Protein AF-A0A9X9XJT6-F1 (afdb_monomer_lite)

Sequence (132 aa):
MVPHARFLELLQDIEPSATTKANAASAHRALRDHLWADSEFKALMVTDFLSGSYKRDTAIRPRKVDGVVTRPDVDTIVVTNHQPTDDPKGVVDALFWAVRRGYSDIRRQARSVGIVTPLSYRGSRRAVWRGR

pLDDT: mean 86.11, std 17.33, range [33.25, 98.06]

Foldseek 3Di:
DDVVVVVVVVVVQFFADPLLLVQLVVVVVVQVVLQCVQPVNVQFFDDKDWDDCSVVSNFTYFDQDPNDTDHTDIDMDTHTPDDPPDDQVVVLVSVQVSSVVPADAWDRDSNHIDGDDDRPPPDDPDPDDDDD

Radius of gyration: 18.9 Å; chains: 1; bounding box: 54×27×66 Å

Secondary structure (DSSP, 8-state):
--HHHHHHHHHHHHSPPHHHHHHHHHHHHHHHHHHHH-HHHHTTEEEEEEEHHHHTT-PPPPEEETTEEEPPP-EEEEEES--TTS-HHHHHHHHHHHHHTT-SSEEE-SS-EEE-PPP-------------

Organism: NCBI:txid1346889

Structure (mmCIF, N/CA/C/O backbone):
data_AF-A0A9X9XJT6-F1
#
_entry.id   AF-A0A9X9XJT6-F1
#
loop_
_atom_site.group_PDB
_atom_site.id
_atom_site.type_symbol
_atom_site.label_atom_id
_atom_site.label_alt_id
_atom_site.label_comp_id
_atom_site.label_asym_id
_atom_site.label_entity_id
_atom_site.label_seq_id
_atom_site.pdbx_PDB_ins_code
_atom_site.Cartn_x
_atom_site.Cartn_y
_atom_site.Cartn_z
_atom_site.occupancy
_atom_site.B_iso_or_equiv
_atom_site.auth_seq_id
_atom_site.auth_comp_id
_atom_site.auth_asym_id
_atom_site.auth_atom_id
_atom_site.pdbx_PDB_model_num
ATOM 1 N N . MET A 1 1 ? -15.784 0.900 40.797 1.00 60.53 1 MET A N 1
ATOM 2 C CA . MET A 1 1 ? -15.211 0.666 39.453 1.00 60.53 1 MET A CA 1
ATOM 3 C C . MET A 1 1 ? -13.695 0.665 39.602 1.00 60.53 1 MET A C 1
ATOM 5 O O . MET A 1 1 ? -13.168 1.636 40.124 1.00 60.53 1 MET A O 1
ATOM 9 N N . VAL A 1 2 ? -13.013 -0.440 39.288 1.00 83.50 2 VAL A N 1
ATOM 10 C CA . VAL A 1 2 ? -11.576 -0.616 39.592 1.00 83.50 2 VAL A CA 1
ATOM 11 C C . VAL A 1 2 ? -10.739 -0.126 38.397 1.00 83.50 2 VAL A C 1
ATOM 13 O O . VAL A 1 2 ? -11.102 -0.469 37.270 1.00 83.50 2 VAL A O 1
ATOM 16 N N . PRO A 1 3 ? -9.640 0.634 38.588 1.00 88.12 3 PRO A N 1
ATOM 17 C CA . PRO A 1 3 ? -8.840 1.199 37.491 1.00 88.12 3 PRO A CA 1
ATOM 18 C C . PRO A 1 3 ? -8.439 0.193 36.404 1.00 88.12 3 PRO A C 1
ATOM 20 O O . PRO A 1 3 ? -8.502 0.505 35.220 1.00 88.12 3 PRO A O 1
ATOM 23 N N . HIS A 1 4 ? -8.115 -1.042 36.789 1.00 89.69 4 HIS A N 1
ATOM 24 C CA . HIS A 1 4 ? -7.765 -2.114 35.856 1.00 89.69 4 HIS A CA 1
ATOM 25 C C . HIS A 1 4 ? -8.861 -2.398 34.812 1.00 89.69 4 HIS A C 1
ATOM 27 O O . HIS A 1 4 ? -8.567 -2.488 33.623 1.00 89.69 4 HIS A O 1
ATOM 33 N N . ALA A 1 5 ? -10.131 -2.457 35.228 1.00 90.06 5 ALA A N 1
ATOM 34 C CA . ALA A 1 5 ? -11.248 -2.696 34.313 1.00 90.06 5 ALA A CA 1
ATOM 35 C C . ALA A 1 5 ? -11.405 -1.559 33.289 1.00 90.06 5 ALA A C 1
ATOM 37 O O . ALA A 1 5 ? -11.671 -1.817 32.121 1.00 90.06 5 ALA A O 1
ATOM 38 N N . ARG A 1 6 ? -11.155 -0.305 33.698 1.00 90.56 6 ARG A N 1
ATOM 39 C CA . ARG A 1 6 ? -11.184 0.856 32.792 1.00 90.56 6 ARG A CA 1
ATOM 40 C C . ARG A 1 6 ? -10.083 0.798 31.732 1.00 90.56 6 ARG A C 1
ATOM 42 O O . ARG A 1 6 ? -10.328 1.174 30.592 1.00 90.56 6 ARG A O 1
ATOM 49 N N . PHE A 1 7 ? -8.892 0.313 32.085 1.00 92.12 7 PHE A N 1
ATOM 50 C CA . PHE A 1 7 ? -7.811 0.127 31.113 1.00 92.12 7 PHE A CA 1
ATOM 51 C C . PHE A 1 7 ? -8.117 -0.986 30.110 1.00 92.12 7 PHE A C 1
ATOM 53 O O . PHE A 1 7 ? -7.837 -0.818 28.928 1.00 92.12 7 PHE A O 1
ATOM 60 N N . LEU A 1 8 ? -8.726 -2.091 30.546 1.00 91.00 8 LEU A N 1
ATOM 61 C CA . LEU A 1 8 ? -9.139 -3.162 29.634 1.00 91.00 8 LEU A CA 1
ATOM 62 C C . LEU A 1 8 ? -10.228 -2.704 28.655 1.00 91.00 8 LEU A C 1
ATOM 64 O O . LEU A 1 8 ? -10.128 -2.994 27.466 1.00 91.00 8 LEU A O 1
ATOM 68 N N . GLU A 1 9 ? -11.221 -1.953 29.135 1.00 89.94 9 GLU A N 1
ATOM 69 C CA . GLU A 1 9 ? -12.246 -1.333 28.282 1.00 89.94 9 GLU A CA 1
ATOM 70 C C . GLU A 1 9 ? -11.606 -0.392 27.248 1.00 89.94 9 GLU A C 1
ATOM 72 O O . GLU A 1 9 ? -11.893 -0.485 26.057 1.00 89.94 9 GLU A O 1
ATOM 77 N N . LEU A 1 10 ? -10.662 0.454 27.680 1.00 89.69 10 LEU A N 1
ATOM 78 C CA . LEU A 1 10 ? -9.930 1.343 26.779 1.00 89.69 10 LEU A CA 1
ATOM 79 C C . LEU A 1 10 ? -9.153 0.567 25.707 1.00 89.69 10 LEU A C 1
ATOM 81 O O . LEU A 1 10 ? -9.205 0.949 24.541 1.00 89.69 10 LEU A O 1
ATOM 85 N N . LEU A 1 11 ? -8.442 -0.501 26.082 1.00 87.44 11 LEU A N 1
ATOM 86 C CA . LEU A 1 11 ? -7.696 -1.338 25.136 1.00 87.44 11 LEU A CA 1
ATOM 87 C C . LEU A 1 11 ? -8.627 -1.938 24.074 1.00 87.44 11 LEU A C 1
ATOM 89 O O . LEU A 1 11 ? -8.352 -1.825 22.881 1.00 87.44 11 LEU A O 1
ATOM 93 N N . GLN A 1 12 ? -9.769 -2.488 24.494 1.00 86.31 12 GLN A N 1
ATOM 94 C CA . GLN A 1 12 ? -10.778 -3.016 23.572 1.00 86.31 12 GLN A CA 1
ATOM 95 C C . GLN A 1 12 ? -11.323 -1.941 22.621 1.00 86.31 12 GLN A C 1
ATOM 97 O O . GLN A 1 12 ? -11.582 -2.222 21.450 1.00 86.31 12 GLN A O 1
ATOM 102 N N . ASP A 1 13 ? -11.471 -0.706 23.098 1.00 86.19 13 ASP A N 1
ATOM 103 C CA . ASP A 1 13 ? -12.019 0.393 22.306 1.00 86.19 13 ASP A CA 1
ATOM 104 C C . ASP A 1 13 ? -11.032 0.989 21.299 1.00 86.19 13 ASP A C 1
ATOM 106 O O . ASP A 1 13 ? -11.454 1.443 20.226 1.00 86.19 13 ASP A O 1
ATOM 110 N N . ILE A 1 14 ? -9.733 0.997 21.611 1.00 88.12 14 ILE A N 1
ATOM 111 C CA . ILE A 1 14 ? -8.705 1.534 20.708 1.00 88.12 14 ILE A CA 1
ATOM 112 C C . ILE A 1 14 ? -8.234 0.520 19.668 1.00 88.12 14 ILE A C 1
ATOM 114 O O . ILE A 1 14 ? -7.665 0.931 18.657 1.00 88.12 14 ILE A O 1
ATOM 118 N N . GLU A 1 15 ? -8.470 -0.775 19.871 1.00 87.81 15 GLU A N 1
ATOM 119 C CA . GLU A 1 15 ? -8.055 -1.804 18.924 1.00 87.81 15 GLU A CA 1
ATOM 120 C C . GLU A 1 15 ? -8.977 -1.889 17.690 1.00 87.81 15 GLU A C 1
ATOM 122 O O . GLU A 1 15 ? -10.206 -1.768 17.783 1.00 87.81 15 GLU A O 1
ATOM 127 N N . PRO A 1 16 ? -8.424 -2.131 16.485 1.00 88.44 16 PRO A N 1
ATOM 128 C CA . PRO A 1 16 ? -9.226 -2.366 15.297 1.00 88.44 16 PRO A CA 1
ATOM 129 C C . PRO A 1 16 ? -10.119 -3.596 15.474 1.00 88.44 16 PRO A C 1
ATOM 131 O O . PRO A 1 16 ? -9.647 -4.692 15.779 1.00 88.44 16 PRO A O 1
ATOM 134 N N . SER A 1 17 ? -11.414 -3.434 15.199 1.00 88.50 17 SER A N 1
ATOM 135 C CA . SER A 1 17 ? -12.371 -4.543 15.253 1.00 88.50 17 SER A CA 1
ATOM 136 C C . SER A 1 17 ? -12.029 -5.653 14.251 1.00 88.50 17 SER A C 1
ATOM 138 O O . SER A 1 17 ? -11.376 -5.410 13.231 1.00 88.50 17 SER A O 1
ATOM 140 N N . ALA A 1 18 ? -12.552 -6.862 14.476 1.00 88.75 18 ALA A N 1
ATOM 141 C CA . ALA A 1 18 ? -12.392 -7.990 13.552 1.00 88.75 18 ALA A CA 1
ATOM 142 C C . ALA A 1 18 ? -12.798 -7.638 12.106 1.00 88.75 18 ALA A C 1
ATOM 144 O O . ALA A 1 18 ? -12.072 -7.946 11.164 1.00 88.75 18 ALA A O 1
ATOM 145 N N . THR A 1 19 ? -13.904 -6.909 11.923 1.00 87.88 19 THR A N 1
ATOM 146 C CA . THR A 1 19 ? -14.347 -6.429 10.603 1.00 87.88 19 THR A CA 1
ATOM 147 C C . THR A 1 19 ? -13.349 -5.455 9.976 1.00 87.88 19 THR A C 1
ATOM 149 O O . THR A 1 19 ? -13.108 -5.507 8.772 1.00 87.88 19 THR A O 1
ATOM 152 N N . THR A 1 20 ? -12.730 -4.584 10.780 1.00 87.69 20 THR A N 1
ATOM 153 C CA . THR A 1 20 ? -11.701 -3.649 10.299 1.00 87.69 20 THR A CA 1
ATOM 154 C C . THR A 1 20 ? -10.472 -4.414 9.817 1.00 87.69 20 THR A C 1
ATOM 156 O O . THR A 1 20 ? -10.009 -4.176 8.703 1.00 87.69 20 THR A O 1
ATOM 159 N N . LYS A 1 21 ? -9.996 -5.383 10.611 1.00 89.31 21 LYS A N 1
ATOM 160 C CA . LYS A 1 21 ? -8.875 -6.264 10.250 1.00 89.31 21 LYS A CA 1
ATOM 161 C C . LYS A 1 21 ? -9.181 -7.067 8.977 1.00 89.31 21 LYS A C 1
ATOM 163 O O . LYS A 1 21 ? -8.346 -7.132 8.083 1.00 89.31 21 LYS A O 1
ATOM 168 N N . ALA A 1 22 ? -10.393 -7.608 8.839 1.00 90.19 22 ALA A N 1
ATOM 169 C CA . ALA A 1 22 ? -10.806 -8.357 7.650 1.00 90.19 22 ALA A CA 1
ATOM 170 C C . ALA A 1 22 ? -10.867 -7.488 6.381 1.00 90.19 22 ALA A C 1
ATOM 172 O O . ALA A 1 22 ? -10.410 -7.916 5.321 1.00 90.19 22 ALA A O 1
ATOM 173 N N . ASN A 1 23 ? -11.388 -6.261 6.482 1.00 89.62 23 ASN A N 1
ATOM 174 C CA . ASN A 1 23 ? -11.427 -5.325 5.357 1.00 89.62 23 ASN A CA 1
ATOM 175 C C . ASN A 1 23 ? -10.019 -4.877 4.949 1.00 89.62 23 ASN A C 1
ATOM 177 O O . ASN A 1 23 ? -9.713 -4.871 3.760 1.00 89.62 23 ASN A O 1
ATOM 181 N N . ALA A 1 24 ? -9.150 -4.568 5.919 1.00 90.56 24 ALA A N 1
ATOM 182 C CA . ALA A 1 24 ? -7.740 -4.268 5.669 1.00 90.56 24 ALA A CA 1
ATOM 183 C C . ALA A 1 24 ? -7.039 -5.443 4.968 1.00 90.56 24 ALA A C 1
ATOM 185 O O . ALA A 1 24 ? -6.374 -5.247 3.951 1.00 90.56 24 ALA A O 1
ATOM 186 N N . ALA A 1 25 ? -7.270 -6.669 5.453 1.00 92.56 25 ALA A N 1
ATOM 187 C CA . ALA A 1 25 ? -6.745 -7.891 4.854 1.00 92.56 25 ALA A CA 1
ATOM 188 C C . ALA A 1 25 ? -7.201 -8.085 3.403 1.00 92.56 25 ALA A C 1
ATOM 190 O O . ALA A 1 25 ? -6.400 -8.407 2.528 1.00 92.56 25 ALA A O 1
ATOM 191 N N . SER A 1 26 ? -8.491 -7.875 3.137 1.00 92.81 26 SER A N 1
ATOM 192 C CA . SER A 1 26 ? -9.039 -7.957 1.784 1.00 92.81 26 SER A CA 1
ATOM 193 C C . SER A 1 26 ? -8.454 -6.883 0.867 1.00 92.81 26 SER A C 1
ATOM 195 O O . SER A 1 26 ? -8.114 -7.183 -0.274 1.00 92.81 26 SER A O 1
ATOM 197 N N . ALA A 1 27 ? -8.331 -5.647 1.356 1.00 92.38 27 ALA A N 1
ATOM 198 C CA . ALA A 1 27 ? -7.847 -4.514 0.579 1.00 92.38 27 ALA A CA 1
ATOM 199 C C . ALA A 1 27 ? -6.381 -4.688 0.161 1.00 92.38 27 ALA A C 1
ATOM 201 O O . ALA A 1 27 ? -6.069 -4.561 -1.022 1.00 92.38 27 ALA A O 1
ATOM 202 N N . HIS A 1 28 ? -5.490 -5.034 1.098 1.00 93.62 28 HIS A N 1
ATOM 203 C CA . HIS A 1 28 ? -4.075 -5.187 0.761 1.00 93.62 28 HIS A CA 1
ATOM 204 C C . HIS A 1 28 ? -3.817 -6.425 -0.107 1.00 93.62 28 HIS A C 1
ATOM 206 O O . HIS A 1 28 ? -2.906 -6.404 -0.922 1.00 93.62 28 HIS A O 1
ATOM 212 N N . ARG A 1 29 ? -4.601 -7.507 0.030 1.00 96.00 29 ARG A N 1
ATOM 213 C CA . ARG A 1 29 ? -4.489 -8.671 -0.870 1.00 96.00 29 ARG A CA 1
ATOM 214 C C . ARG A 1 29 ? -4.881 -8.295 -2.293 1.00 96.00 29 ARG A C 1
ATOM 216 O O . ARG A 1 29 ? -4.095 -8.524 -3.196 1.00 96.00 29 ARG A O 1
ATOM 223 N N . ALA A 1 30 ? -6.019 -7.622 -2.465 1.00 95.50 30 ALA A N 1
ATOM 224 C CA . ALA A 1 30 ? -6.462 -7.166 -3.779 1.00 95.50 30 ALA A CA 1
ATOM 225 C C . ALA A 1 30 ? -5.442 -6.229 -4.450 1.00 95.50 30 ALA A C 1
ATOM 227 O O . ALA A 1 30 ? -5.176 -6.378 -5.638 1.00 95.50 30 ALA A O 1
ATOM 228 N N . LEU A 1 31 ? -4.834 -5.309 -3.688 1.00 96.19 31 LEU A N 1
ATOM 229 C CA . LEU A 1 31 ? -3.772 -4.439 -4.205 1.00 96.19 31 LEU A CA 1
ATOM 230 C C . LEU A 1 31 ? -2.558 -5.247 -4.674 1.00 96.19 31 LEU A C 1
ATOM 232 O O . LEU A 1 31 ? -2.051 -5.014 -5.766 1.00 96.19 31 LEU A O 1
ATOM 236 N N . ARG A 1 32 ? -2.091 -6.190 -3.851 1.00 96.94 32 ARG A N 1
ATOM 237 C CA . ARG A 1 32 ? -0.942 -7.039 -4.186 1.00 96.94 32 ARG A CA 1
ATOM 238 C C . ARG A 1 32 ? -1.217 -7.881 -5.426 1.00 96.94 32 ARG A C 1
ATOM 240 O O . ARG A 1 32 ? -0.390 -7.897 -6.331 1.00 96.94 32 ARG A O 1
ATOM 247 N N . ASP A 1 33 ? -2.382 -8.519 -5.487 1.00 97.44 33 ASP A N 1
ATOM 248 C CA . ASP A 1 33 ? -2.802 -9.331 -6.630 1.00 97.44 33 ASP A CA 1
ATOM 249 C C . ASP A 1 33 ? -2.865 -8.486 -7.912 1.00 97.44 33 ASP A C 1
ATOM 251 O O . ASP A 1 33 ? -2.378 -8.915 -8.955 1.00 97.44 33 ASP A O 1
ATOM 255 N N . HIS A 1 34 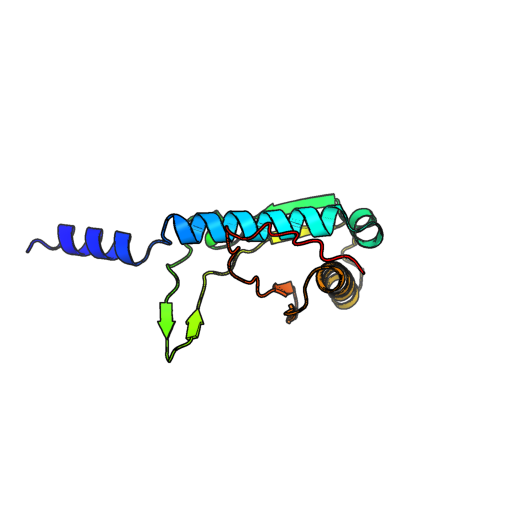? -3.394 -7.258 -7.825 1.00 97.25 34 HIS A N 1
ATOM 256 C CA . HIS A 1 34 ? -3.424 -6.303 -8.936 1.00 97.25 34 HIS A CA 1
ATOM 257 C C . HIS A 1 34 ? -2.016 -5.970 -9.448 1.00 97.25 34 HIS A C 1
ATOM 259 O O . HIS A 1 34 ? -1.761 -6.072 -10.645 1.00 97.25 34 HIS A O 1
ATOM 265 N N . LEU A 1 35 ? -1.082 -5.628 -8.553 1.00 97.56 35 LEU A N 1
ATOM 266 C CA . LEU A 1 35 ? 0.295 -5.292 -8.935 1.00 97.56 35 LEU A CA 1
ATOM 267 C C . LEU A 1 35 ? 1.041 -6.486 -9.552 1.00 97.56 35 LEU A C 1
ATOM 269 O O . LEU A 1 35 ? 1.760 -6.317 -10.532 1.00 97.56 35 LEU A O 1
ATOM 273 N N . TRP A 1 36 ? 0.835 -7.699 -9.031 1.00 97.81 36 TRP A N 1
ATOM 274 C CA . TRP A 1 36 ? 1.442 -8.922 -9.572 1.00 97.81 36 TRP A CA 1
ATOM 275 C C . TRP A 1 36 ? 0.808 -9.414 -10.881 1.00 97.81 36 TRP A C 1
ATOM 277 O O . TRP A 1 36 ? 1.422 -10.219 -11.592 1.00 97.81 36 TRP A O 1
ATOM 287 N N . ALA A 1 37 ? -0.411 -8.972 -11.195 1.00 97.69 37 ALA A N 1
ATOM 288 C CA . ALA A 1 37 ? -1.088 -9.248 -12.461 1.00 97.69 37 ALA A CA 1
ATOM 289 C C . ALA A 1 37 ? -0.745 -8.223 -13.556 1.00 97.69 37 ALA A C 1
ATOM 291 O O . ALA A 1 37 ? -0.890 -8.521 -14.741 1.00 97.69 37 ALA A O 1
ATOM 292 N N . ASP A 1 38 ? -0.277 -7.036 -13.175 1.00 97.44 38 ASP A N 1
ATOM 293 C CA . ASP A 1 38 ? 0.127 -5.973 -14.086 1.00 97.44 38 ASP A CA 1
ATOM 294 C C . ASP A 1 38 ? 1.422 -6.339 -14.825 1.00 97.44 38 ASP A C 1
ATOM 296 O O . ASP A 1 38 ? 2.495 -6.381 -14.231 1.00 97.44 38 ASP A O 1
ATOM 300 N N . SER A 1 39 ? 1.343 -6.622 -16.127 1.00 94.75 39 SER A N 1
ATOM 301 C CA . SER A 1 39 ? 2.487 -7.135 -16.892 1.00 94.75 39 SER A CA 1
ATOM 302 C C . SER A 1 39 ? 3.680 -6.180 -16.945 1.00 94.75 39 SER A C 1
ATOM 304 O O . SER A 1 39 ? 4.820 -6.639 -16.950 1.00 94.75 39 SER A O 1
ATOM 306 N N . GLU A 1 40 ? 3.431 -4.868 -16.987 1.00 94.88 40 GLU A N 1
ATOM 307 C CA . GLU A 1 40 ? 4.494 -3.860 -17.042 1.00 94.88 40 GLU A CA 1
ATOM 308 C C . GLU A 1 40 ? 5.184 -3.733 -15.685 1.00 94.88 40 GLU A C 1
ATOM 310 O O . GLU A 1 40 ? 6.409 -3.766 -15.595 1.00 94.88 40 GLU A O 1
ATOM 315 N N . PHE A 1 41 ? 4.401 -3.618 -14.613 1.00 97.12 41 PHE A N 1
ATOM 316 C CA . PHE A 1 41 ? 4.945 -3.389 -13.281 1.00 97.12 41 PHE A CA 1
ATOM 317 C C . PHE A 1 41 ? 5.531 -4.658 -12.661 1.00 97.12 41 PHE A C 1
ATOM 319 O O . PHE A 1 41 ? 6.548 -4.597 -11.973 1.00 97.12 41 PHE A O 1
ATOM 326 N N . LYS A 1 42 ? 4.967 -5.830 -12.973 1.00 96.50 42 LYS A N 1
ATOM 327 C CA . LYS A 1 42 ? 5.504 -7.131 -12.560 1.00 96.50 42 LYS A CA 1
ATOM 328 C C . LYS A 1 42 ? 6.953 -7.331 -12.998 1.00 96.50 42 LYS A C 1
ATOM 330 O O . LYS A 1 42 ? 7.713 -7.947 -12.261 1.00 96.50 42 LYS A O 1
ATOM 335 N N . ALA A 1 43 ? 7.346 -6.807 -14.161 1.00 96.69 43 ALA A N 1
ATOM 336 C CA . ALA A 1 43 ? 8.729 -6.886 -14.635 1.00 96.69 43 ALA A CA 1
ATOM 337 C C . ALA A 1 43 ? 9.719 -6.115 -13.737 1.00 96.69 43 ALA A C 1
ATOM 339 O O . ALA A 1 43 ? 10.915 -6.410 -13.739 1.00 96.69 43 ALA A O 1
ATOM 340 N N . LEU A 1 44 ? 9.223 -5.145 -12.961 1.00 97.00 44 LEU A N 1
ATOM 341 C CA . LEU A 1 44 ? 10.001 -4.382 -11.987 1.00 97.00 44 LEU A CA 1
ATOM 342 C C . LEU A 1 44 ? 9.948 -5.001 -10.584 1.00 97.00 44 LEU A C 1
ATOM 344 O O . LEU A 1 44 ? 10.858 -4.782 -9.790 1.00 97.00 44 LEU A O 1
ATOM 348 N N . MET A 1 45 ? 8.894 -5.752 -10.248 1.00 97.44 45 MET A N 1
ATOM 349 C CA . MET A 1 45 ? 8.676 -6.296 -8.904 1.00 97.44 45 MET A CA 1
ATOM 350 C C . MET A 1 45 ? 9.574 -7.498 -8.594 1.00 97.44 45 MET A C 1
ATOM 352 O O . MET A 1 45 ? 9.638 -8.470 -9.342 1.00 97.44 45 MET A O 1
ATOM 356 N N . VAL A 1 46 ? 10.201 -7.463 -7.418 1.00 98.06 46 VAL A N 1
ATOM 357 C CA . VAL A 1 46 ? 10.974 -8.576 -6.846 1.00 98.06 46 VAL A CA 1
ATOM 358 C C . VAL A 1 46 ? 10.154 -9.301 -5.782 1.00 98.06 46 VAL A C 1
ATOM 360 O O . VAL A 1 46 ? 10.048 -10.524 -5.790 1.00 98.06 46 VAL A O 1
ATOM 363 N N . THR A 1 47 ? 9.578 -8.551 -4.843 1.00 98.06 47 THR A N 1
ATOM 364 C CA . THR A 1 47 ? 8.728 -9.078 -3.770 1.00 98.06 47 THR A CA 1
ATOM 365 C C . THR A 1 47 ? 7.879 -7.960 -3.174 1.00 98.06 47 THR A C 1
ATOM 367 O O . THR A 1 47 ? 8.034 -6.789 -3.521 1.00 98.06 47 THR A O 1
ATOM 370 N N . ASP A 1 48 ? 6.988 -8.303 -2.252 1.00 98.00 48 ASP A N 1
ATOM 371 C CA . ASP A 1 48 ? 6.205 -7.326 -1.518 1.00 98.00 48 ASP A CA 1
ATOM 372 C C . ASP A 1 48 ? 5.814 -7.844 -0.116 1.00 98.00 48 ASP A C 1
ATOM 374 O O . ASP A 1 48 ? 5.636 -9.050 0.112 1.00 98.00 48 ASP A O 1
ATOM 378 N N . PHE A 1 49 ? 5.689 -6.935 0.852 1.00 97.00 49 PHE A N 1
ATOM 379 C CA . PHE A 1 49 ? 5.342 -7.283 2.230 1.00 97.00 49 PHE A CA 1
ATOM 380 C C . PHE A 1 49 ? 4.626 -6.152 2.974 1.00 97.00 49 PHE A C 1
ATOM 382 O O . PHE A 1 49 ? 4.720 -4.977 2.631 1.00 97.00 49 PHE A O 1
ATOM 389 N N . LEU A 1 50 ? 3.905 -6.518 4.036 1.00 96.31 50 LEU A N 1
ATOM 390 C CA . LEU A 1 50 ? 3.232 -5.561 4.913 1.00 96.31 50 LEU A CA 1
ATOM 391 C C . LEU A 1 50 ? 4.210 -4.950 5.914 1.00 96.31 50 LEU A C 1
ATOM 393 O O . LEU A 1 50 ? 5.039 -5.660 6.482 1.00 96.31 50 LEU A O 1
ATOM 397 N N . SER A 1 51 ? 4.041 -3.664 6.195 1.00 94.00 51 SER A N 1
ATOM 398 C CA . SER A 1 51 ? 4.812 -2.918 7.188 1.00 94.00 51 SER A CA 1
ATOM 399 C C . SER A 1 51 ? 3.885 -2.050 8.052 1.00 94.00 51 SER A C 1
ATOM 401 O O . SER A 1 51 ? 2.667 -2.249 8.094 1.00 94.00 51 SER A O 1
ATOM 403 N N . GLY A 1 52 ? 4.470 -1.110 8.788 1.00 91.94 52 GLY A N 1
ATOM 404 C CA . GLY A 1 52 ? 3.726 -0.069 9.481 1.00 91.94 52 GLY A CA 1
ATOM 405 C C . GLY A 1 52 ? 3.041 -0.517 10.767 1.00 91.94 52 GLY A C 1
ATOM 406 O O . GLY A 1 52 ? 3.390 -1.521 11.394 1.00 91.94 52 GLY A O 1
ATOM 407 N N . SER A 1 53 ? 2.080 0.292 11.208 1.00 90.62 53 SER A N 1
ATOM 408 C CA . SER A 1 53 ? 1.306 0.047 12.431 1.00 90.62 53 SER A CA 1
ATOM 409 C C . SER A 1 53 ? 0.402 -1.178 12.301 1.00 90.62 53 SER A C 1
ATOM 411 O O . SER A 1 53 ? 0.285 -1.952 13.249 1.00 90.62 53 SER A O 1
ATOM 413 N N . TYR A 1 54 ? -0.162 -1.412 11.112 1.00 90.81 54 TYR A N 1
ATOM 414 C CA . TYR A 1 54 ? -0.987 -2.584 10.827 1.00 90.81 54 TYR A CA 1
ATOM 415 C C . TYR A 1 54 ? -0.220 -3.892 11.045 1.00 90.81 54 TYR A C 1
ATOM 417 O O . TYR A 1 54 ? -0.718 -4.786 11.722 1.00 90.81 54 TYR A O 1
ATOM 425 N N . LYS A 1 55 ? 1.013 -4.003 10.530 1.00 91.31 55 LYS A N 1
ATOM 426 C CA . LYS A 1 55 ? 1.809 -5.230 10.680 1.00 91.31 55 LYS A CA 1
ATOM 427 C C . LYS A 1 55 ? 2.301 -5.472 12.114 1.00 91.31 55 LYS A C 1
ATOM 429 O O . LYS A 1 55 ? 2.570 -6.618 12.463 1.00 91.31 55 LYS A O 1
ATOM 434 N N . ARG A 1 56 ? 2.450 -4.413 12.916 1.00 91.38 56 ARG A N 1
ATOM 435 C CA . ARG A 1 56 ? 2.938 -4.473 14.306 1.00 91.38 56 ARG A CA 1
ATOM 436 C C . ARG A 1 56 ? 1.819 -4.552 15.348 1.00 91.38 56 ARG A C 1
ATOM 438 O O . ARG A 1 56 ? 2.116 -4.439 16.530 1.00 91.38 56 ARG A O 1
ATOM 445 N N . ASP A 1 57 ? 0.563 -4.676 14.916 1.00 87.25 57 ASP A N 1
ATOM 446 C CA . ASP A 1 57 ? -0.618 -4.641 15.787 1.00 87.25 57 ASP A CA 1
ATOM 447 C C . ASP A 1 57 ? -0.710 -3.363 16.649 1.00 87.25 57 ASP A C 1
ATOM 449 O O . ASP A 1 57 ? -1.260 -3.364 17.744 1.00 87.25 57 ASP A O 1
ATOM 453 N N . THR A 1 58 ? -0.201 -2.238 16.130 1.00 88.44 58 THR A N 1
ATOM 454 C CA . THR A 1 58 ? -0.286 -0.910 16.771 1.00 88.44 58 THR A CA 1
ATOM 455 C C . THR A 1 58 ? -1.195 0.065 16.022 1.00 88.44 58 THR A C 1
ATOM 457 O O . THR A 1 58 ? -1.249 1.253 16.342 1.00 88.44 58 THR A O 1
ATOM 460 N N . ALA A 1 59 ? -1.908 -0.409 14.998 1.00 87.44 59 ALA A N 1
ATOM 461 C CA . ALA A 1 59 ? -2.934 0.374 14.321 1.00 87.44 59 ALA A CA 1
ATOM 462 C C . ALA A 1 59 ? -4.093 0.668 15.283 1.00 87.44 59 ALA A C 1
ATOM 464 O O . ALA A 1 59 ? -4.560 -0.227 15.976 1.00 87.44 59 ALA A O 1
ATOM 465 N N . ILE A 1 60 ? -4.584 1.908 15.291 1.00 87.56 60 ILE A N 1
ATOM 466 C CA . ILE A 1 60 ? -5.713 2.319 16.132 1.00 87.56 60 ILE A CA 1
ATOM 467 C C . ILE A 1 60 ? -7.022 2.181 15.350 1.00 87.56 60 ILE A C 1
ATOM 469 O O . ILE A 1 60 ? -7.071 2.385 14.133 1.00 87.56 60 ILE A O 1
ATOM 473 N N . ARG A 1 61 ? -8.095 1.821 16.057 1.00 84.94 61 ARG A N 1
ATOM 474 C CA . ARG A 1 61 ? -9.452 1.695 15.527 1.00 84.94 61 ARG A CA 1
ATOM 475 C C . ARG A 1 61 ? -9.852 2.942 14.727 1.00 84.94 61 ARG A C 1
ATOM 477 O O . ARG A 1 61 ? -9.583 4.058 15.179 1.00 84.94 61 ARG A O 1
ATOM 484 N N . PRO A 1 62 ? -10.555 2.774 13.588 1.00 81.06 62 PRO A N 1
ATOM 485 C CA . PRO A 1 62 ? -11.110 3.896 12.852 1.00 81.06 62 PRO A CA 1
ATOM 486 C C . PRO A 1 62 ? -11.937 4.814 13.753 1.00 81.06 62 PRO A C 1
ATOM 488 O O . PRO A 1 62 ? -12.785 4.336 14.510 1.00 81.06 62 PRO A O 1
ATOM 491 N N . ARG A 1 63 ? -11.725 6.126 13.640 1.00 78.69 63 ARG A N 1
ATOM 492 C CA . ARG A 1 63 ? -12.505 7.137 14.364 1.00 78.69 63 ARG A CA 1
ATOM 493 C C . ARG A 1 63 ? -13.300 7.977 13.383 1.00 78.69 63 ARG A C 1
ATOM 495 O O . ARG A 1 63 ? -12.835 8.267 12.284 1.00 78.69 63 ARG A O 1
ATOM 502 N N . LYS A 1 64 ? -14.507 8.362 13.792 1.00 77.75 64 LYS A N 1
ATOM 503 C CA . LYS A 1 64 ? -15.308 9.347 13.071 1.00 77.75 64 LYS A CA 1
ATOM 504 C C . LYS A 1 64 ? -15.031 10.716 13.687 1.00 77.75 64 LYS A C 1
ATOM 506 O O . LYS A 1 64 ? -15.334 10.915 14.858 1.00 77.75 64 LYS A O 1
ATOM 511 N N . VAL A 1 65 ? -14.439 11.617 12.915 1.00 72.81 65 VAL A N 1
ATOM 512 C CA . VAL A 1 65 ? -14.165 13.010 13.297 1.00 72.81 65 VAL A CA 1
ATOM 513 C C . VAL A 1 65 ? -14.877 13.881 12.269 1.00 72.81 65 VAL A C 1
ATOM 515 O O . VAL A 1 65 ? -14.700 13.666 11.073 1.00 72.81 65 VAL A O 1
ATOM 518 N N . ASP A 1 66 ? -15.762 14.774 12.714 1.00 80.81 66 ASP A N 1
ATOM 519 C CA . ASP A 1 66 ? -16.509 15.706 11.851 1.00 80.81 66 ASP A CA 1
ATOM 520 C C . ASP A 1 66 ? -17.224 15.046 10.657 1.00 80.81 66 ASP A C 1
ATOM 522 O O . ASP A 1 66 ? -17.234 15.540 9.534 1.00 80.81 66 ASP A O 1
ATOM 526 N N . GLY A 1 67 ? -17.814 13.869 10.882 1.00 76.06 67 GLY A N 1
ATOM 527 C CA . GLY A 1 67 ? -18.508 13.122 9.828 1.00 76.06 67 GLY A CA 1
ATOM 528 C C . GLY A 1 67 ? -17.605 12.215 8.984 1.00 76.06 67 GLY A C 1
ATOM 529 O O . GLY A 1 67 ? -18.118 11.285 8.359 1.00 76.06 67 GLY A O 1
ATOM 530 N N . VAL A 1 68 ? -16.286 12.406 9.034 1.00 71.44 68 VAL A N 1
ATOM 531 C CA . VAL A 1 68 ? -15.291 11.667 8.248 1.00 71.44 68 VAL A CA 1
ATOM 532 C C . VAL A 1 68 ? -14.764 10.477 9.043 1.00 71.44 68 VAL A C 1
ATOM 534 O O . VAL A 1 68 ? -14.329 10.610 10.185 1.00 71.44 68 VAL A O 1
ATOM 537 N N . VAL A 1 69 ? -14.81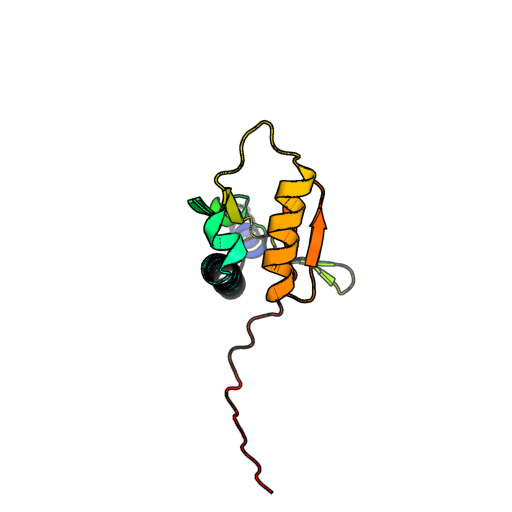1 9.283 8.448 1.00 78.19 69 VAL A N 1
ATOM 538 C CA . VAL A 1 69 ? -14.243 8.069 9.050 1.00 78.19 69 VAL A CA 1
ATOM 539 C C . VAL A 1 69 ? -12.777 7.954 8.646 1.00 78.19 69 VAL A C 1
ATOM 541 O O . VAL A 1 69 ? -12.476 7.534 7.530 1.00 78.19 69 VAL A O 1
ATOM 544 N N . THR A 1 70 ? -11.871 8.271 9.568 1.00 74.69 70 THR A N 1
ATOM 545 C CA . THR A 1 70 ? -10.434 8.040 9.395 1.00 74.69 70 THR A CA 1
ATOM 546 C C . THR A 1 70 ? -10.137 6.583 9.700 1.00 74.69 70 THR A C 1
ATOM 548 O O . THR A 1 70 ? -10.412 6.105 10.801 1.00 74.69 70 THR A O 1
ATOM 551 N N . ARG A 1 71 ? -9.609 5.857 8.716 1.00 78.81 71 ARG A N 1
ATOM 552 C CA . ARG A 1 71 ? -9.236 4.443 8.840 1.00 78.81 71 ARG A CA 1
ATOM 553 C C . ARG A 1 71 ? -7.735 4.319 9.099 1.00 78.81 71 ARG A C 1
ATOM 555 O O . ARG A 1 71 ? -7.001 5.223 8.712 1.00 78.81 71 ARG A O 1
ATOM 562 N N . PRO A 1 72 ? -7.277 3.229 9.735 1.00 82.56 72 PRO A N 1
ATOM 563 C CA . PRO A 1 72 ? -5.854 2.957 9.821 1.00 82.56 72 PRO A CA 1
ATOM 564 C C . PRO A 1 72 ? -5.291 2.709 8.421 1.00 82.56 72 PRO A C 1
ATOM 566 O O . PRO A 1 72 ? -5.896 1.985 7.624 1.00 82.56 72 PRO A O 1
ATOM 569 N N . ASP A 1 73 ? -4.129 3.294 8.154 1.00 87.00 73 ASP A N 1
ATOM 570 C CA . ASP A 1 73 ? -3.375 3.034 6.936 1.00 87.00 73 ASP A CA 1
ATOM 571 C C . ASP A 1 73 ? -2.792 1.614 6.960 1.00 87.00 73 ASP A C 1
ATOM 573 O O . ASP A 1 73 ? -2.409 1.085 8.010 1.00 87.00 73 ASP A O 1
ATOM 577 N N . VAL A 1 74 ? -2.733 0.985 5.786 1.00 92.50 74 VAL A N 1
ATOM 578 C CA . VAL A 1 74 ? -2.108 -0.327 5.593 1.00 92.50 74 VAL A CA 1
ATOM 579 C C . VAL A 1 74 ? -0.905 -0.152 4.681 1.00 92.50 74 VAL A C 1
ATOM 581 O O . VAL A 1 74 ? -1.048 -0.027 3.465 1.00 92.50 74 VAL A O 1
ATOM 584 N N . ASP A 1 75 ? 0.286 -0.165 5.271 1.00 95.06 75 ASP A N 1
ATOM 585 C CA . ASP A 1 75 ? 1.529 0.004 4.527 1.00 95.06 75 ASP A CA 1
ATOM 586 C C . ASP A 1 75 ? 1.915 -1.300 3.820 1.00 95.06 75 ASP A C 1
ATOM 588 O O . ASP A 1 75 ? 2.205 -2.314 4.462 1.00 95.06 75 ASP A O 1
ATOM 592 N N . THR A 1 76 ? 1.941 -1.269 2.487 1.00 96.62 76 THR A N 1
ATOM 593 C CA . THR A 1 76 ? 2.485 -2.347 1.648 1.00 96.62 76 THR A CA 1
ATOM 594 C C . THR A 1 76 ? 3.769 -1.851 0.998 1.00 96.62 76 THR A C 1
ATOM 596 O O . THR A 1 76 ? 3.750 -0.888 0.234 1.00 96.62 76 THR A O 1
ATOM 599 N N . ILE A 1 77 ? 4.885 -2.497 1.318 1.00 97.56 77 ILE A N 1
ATOM 600 C CA . ILE A 1 77 ? 6.184 -2.221 0.715 1.00 97.56 77 ILE A CA 1
ATOM 601 C C . ILE A 1 77 ? 6.324 -3.087 -0.527 1.00 97.56 77 ILE A C 1
ATOM 603 O O . ILE A 1 77 ? 6.214 -4.310 -0.446 1.00 97.56 77 ILE A O 1
ATOM 607 N N . VAL A 1 78 ? 6.594 -2.443 -1.658 1.00 97.62 78 VAL A N 1
ATOM 608 C CA . VAL A 1 78 ? 6.927 -3.109 -2.916 1.00 97.62 78 VAL A CA 1
ATOM 609 C C . VAL A 1 78 ? 8.432 -3.015 -3.115 1.00 97.62 78 VAL A C 1
ATOM 611 O O . VAL A 1 78 ? 8.986 -1.919 -3.182 1.00 97.62 78 VAL A O 1
ATOM 614 N N . VAL A 1 79 ? 9.089 -4.166 -3.202 1.00 97.81 79 VAL A N 1
ATOM 615 C CA . VAL A 1 79 ? 10.507 -4.255 -3.544 1.00 97.81 79 VAL A CA 1
ATOM 616 C C . VAL A 1 79 ? 10.608 -4.399 -5.050 1.00 97.81 79 VAL A C 1
ATOM 618 O O . VAL A 1 79 ? 9.978 -5.279 -5.640 1.00 97.81 79 VAL A O 1
ATOM 621 N N . THR A 1 80 ? 11.406 -3.538 -5.663 1.00 97.56 80 THR A N 1
ATOM 622 C CA . THR A 1 80 ? 11.633 -3.521 -7.106 1.00 97.56 80 THR A CA 1
ATOM 623 C C . THR A 1 80 ? 13.100 -3.779 -7.423 1.00 97.56 80 THR A C 1
ATOM 625 O O . THR A 1 80 ? 13.947 -3.777 -6.531 1.00 97.56 80 THR A O 1
ATOM 628 N N . ASN A 1 81 ? 13.401 -4.013 -8.695 1.00 97.94 81 ASN A N 1
ATOM 629 C CA . ASN A 1 81 ? 14.760 -4.132 -9.220 1.00 97.94 81 ASN A CA 1
ATOM 630 C C . ASN A 1 81 ? 15.393 -2.776 -9.603 1.00 97.94 81 ASN A C 1
ATOM 632 O O . ASN A 1 81 ? 16.436 -2.764 -10.258 1.00 97.94 81 ASN A O 1
ATOM 636 N N . HIS A 1 82 ? 14.786 -1.656 -9.190 1.00 96.81 82 HIS A N 1
ATOM 637 C CA . HIS A 1 82 ? 15.359 -0.318 -9.333 1.00 96.81 82 HIS A CA 1
ATOM 638 C C . HIS A 1 82 ? 16.687 -0.183 -8.584 1.00 96.81 82 HIS A C 1
ATOM 640 O O . HIS A 1 82 ? 16.885 -0.771 -7.518 1.00 96.81 82 HIS A O 1
ATOM 646 N N . GLN A 1 83 ? 17.587 0.627 -9.132 1.00 97.44 83 GLN A N 1
ATOM 647 C CA . GLN A 1 83 ? 18.896 0.892 -8.547 1.00 97.44 83 GLN A CA 1
ATOM 648 C C . GLN A 1 83 ? 18.875 2.148 -7.665 1.00 97.44 83 GLN A C 1
ATOM 650 O O . GLN A 1 83 ? 18.084 3.058 -7.908 1.00 97.44 83 GLN A O 1
ATOM 655 N N . PRO A 1 84 ? 19.783 2.276 -6.678 1.00 95.00 84 PRO A N 1
ATOM 656 C CA . PRO A 1 84 ? 19.891 3.486 -5.854 1.00 95.00 84 PRO A CA 1
ATOM 657 C C . PRO A 1 84 ? 20.173 4.775 -6.643 1.00 95.00 84 PRO A C 1
ATOM 659 O O . PRO A 1 84 ? 19.980 5.869 -6.119 1.00 95.00 84 PRO A O 1
ATOM 662 N N . THR A 1 85 ? 20.665 4.645 -7.876 1.00 97.06 85 THR A N 1
ATOM 663 C CA . THR A 1 85 ? 20.937 5.750 -8.805 1.00 97.06 85 THR A CA 1
ATOM 664 C C . THR A 1 85 ? 19.736 6.138 -9.665 1.00 97.06 85 THR A C 1
ATOM 666 O O . THR A 1 85 ? 19.810 7.152 -10.357 1.00 97.06 85 THR A O 1
ATOM 669 N N . ASP A 1 86 ? 18.662 5.342 -9.668 1.00 97.06 86 ASP A N 1
ATOM 670 C CA . ASP A 1 86 ? 17.455 5.647 -10.436 1.00 97.06 86 ASP A CA 1
ATOM 671 C C . ASP A 1 86 ? 16.756 6.883 -9.859 1.00 97.06 86 ASP A C 1
ATOM 673 O O . ASP A 1 86 ? 16.767 7.116 -8.648 1.00 97.06 86 ASP A O 1
ATOM 677 N N . ASP A 1 87 ? 16.111 7.671 -10.724 1.00 96.81 87 ASP A N 1
ATOM 678 C CA . ASP A 1 87 ? 15.337 8.836 -10.292 1.00 96.81 87 ASP A CA 1
ATOM 679 C C . ASP A 1 87 ? 14.188 8.400 -9.359 1.00 96.81 87 ASP A C 1
ATOM 681 O O . ASP A 1 87 ? 13.271 7.694 -9.803 1.00 96.81 87 ASP A O 1
ATOM 685 N N . PRO A 1 88 ? 14.166 8.849 -8.086 1.00 96.12 88 PRO A N 1
ATOM 686 C CA . PRO A 1 88 ? 13.123 8.470 -7.138 1.00 96.12 88 PRO A CA 1
ATOM 687 C C . PRO A 1 88 ? 11.717 8.826 -7.624 1.00 96.12 88 PRO A C 1
ATOM 689 O O . PRO A 1 88 ? 10.754 8.114 -7.328 1.00 96.12 88 PRO A O 1
ATOM 692 N N . LYS A 1 89 ? 11.580 9.916 -8.391 1.00 96.75 89 LYS A N 1
ATOM 693 C CA . LYS A 1 89 ? 10.290 10.300 -8.962 1.00 96.75 89 LYS A CA 1
ATOM 694 C C . LYS A 1 89 ? 9.838 9.287 -10.016 1.00 96.75 89 LYS A C 1
ATOM 696 O O . LYS A 1 89 ? 8.672 8.901 -9.995 1.00 96.75 89 LYS A O 1
ATOM 701 N N . GLY A 1 90 ? 10.737 8.822 -10.882 1.00 96.62 90 GLY A N 1
ATOM 702 C CA . GLY A 1 90 ? 10.470 7.743 -11.837 1.00 96.62 90 GLY A CA 1
ATOM 703 C C . GLY A 1 90 ? 9.966 6.460 -11.167 1.00 96.62 90 GLY A C 1
ATOM 704 O O . GLY A 1 90 ? 8.975 5.885 -11.616 1.00 96.62 90 GLY A O 1
ATOM 705 N N . VAL A 1 91 ? 10.568 6.068 -10.039 1.00 96.75 91 VAL A N 1
ATOM 706 C CA . VAL A 1 91 ? 10.136 4.895 -9.252 1.00 96.75 91 VAL A CA 1
ATOM 707 C C . VAL A 1 91 ? 8.707 5.066 -8.722 1.00 96.75 91 VAL A C 1
ATOM 709 O O . VAL A 1 91 ? 7.861 4.180 -8.870 1.00 96.75 91 VAL A O 1
ATOM 712 N N . VAL A 1 92 ? 8.403 6.224 -8.125 1.00 97.56 92 VAL A N 1
ATOM 713 C CA . VAL A 1 92 ? 7.054 6.524 -7.614 1.00 97.56 92 VAL A CA 1
ATOM 714 C C . VAL A 1 92 ? 6.035 6.625 -8.753 1.00 97.56 92 VAL A C 1
ATOM 716 O O . VAL A 1 92 ? 4.892 6.194 -8.593 1.00 97.56 92 VAL A O 1
ATOM 719 N N . ASP A 1 93 ? 6.431 7.158 -9.908 1.00 97.12 93 ASP A N 1
ATOM 720 C CA . ASP A 1 93 ? 5.573 7.276 -11.085 1.00 97.12 93 ASP A CA 1
ATOM 721 C C . ASP A 1 93 ? 5.223 5.902 -11.670 1.00 97.12 93 ASP A C 1
ATOM 723 O O . ASP A 1 93 ? 4.056 5.670 -11.994 1.00 97.12 93 ASP A O 1
ATOM 727 N N . ALA A 1 94 ? 6.182 4.973 -11.738 1.00 97.12 94 ALA A N 1
ATOM 728 C CA . ALA A 1 94 ? 5.933 3.597 -12.165 1.00 97.12 94 ALA A CA 1
ATOM 729 C C . ALA A 1 94 ? 4.885 2.915 -11.269 1.00 97.12 94 ALA A C 1
ATOM 731 O O . ALA A 1 94 ? 3.893 2.376 -11.768 1.00 97.12 94 ALA A O 1
ATOM 732 N N . LEU A 1 95 ? 5.043 3.023 -9.943 1.00 97.88 95 LEU A N 1
ATOM 733 C CA . LEU A 1 95 ? 4.059 2.511 -8.986 1.00 97.88 9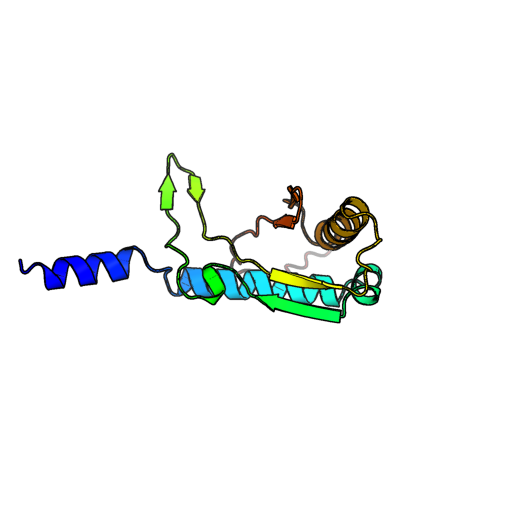5 LEU A CA 1
ATOM 734 C C . LEU A 1 95 ? 2.698 3.205 -9.147 1.00 97.88 95 LEU A C 1
ATOM 736 O O . LEU A 1 95 ? 1.658 2.550 -9.124 1.00 97.88 95 LEU A O 1
ATOM 740 N N . PHE A 1 96 ? 2.683 4.528 -9.324 1.00 97.88 96 PHE A N 1
ATOM 741 C CA . PHE A 1 96 ? 1.448 5.291 -9.492 1.00 97.88 96 PHE A CA 1
ATOM 742 C C . PHE A 1 96 ? 0.651 4.812 -10.701 1.00 97.88 96 PHE A C 1
ATOM 744 O O . PHE A 1 96 ? -0.558 4.617 -10.584 1.00 97.88 96 PHE A O 1
ATOM 751 N N . TRP A 1 97 ? 1.303 4.607 -11.845 1.00 97.44 97 TRP A N 1
ATOM 752 C CA . TRP A 1 97 ? 0.622 4.159 -13.057 1.00 97.44 97 TRP A CA 1
ATOM 753 C C . TRP A 1 97 ? 0.140 2.713 -12.960 1.00 97.44 97 TRP A C 1
ATOM 755 O O . TRP A 1 97 ? -0.990 2.439 -13.364 1.00 97.44 97 TRP A O 1
ATOM 765 N N . ALA A 1 98 ? 0.921 1.828 -12.336 1.00 97.56 98 ALA A N 1
ATOM 766 C CA . ALA A 1 98 ? 0.493 0.463 -12.042 1.00 97.56 98 ALA A CA 1
ATOM 767 C C . ALA A 1 98 ? -0.786 0.443 -11.197 1.00 97.56 98 ALA A C 1
ATOM 769 O O . ALA A 1 98 ? -1.782 -0.182 -11.558 1.00 97.56 98 ALA A O 1
ATOM 770 N N . VAL A 1 99 ? -0.813 1.214 -10.107 1.00 97.25 99 VAL A N 1
ATOM 771 C CA . VAL A 1 99 ? -1.996 1.343 -9.249 1.00 97.25 99 VAL A CA 1
ATOM 772 C C . VAL A 1 99 ? -3.160 2.002 -10.005 1.00 97.25 99 VAL A C 1
ATOM 774 O O . VAL A 1 99 ? -4.300 1.546 -9.910 1.00 97.25 99 VAL A O 1
ATOM 777 N N . ARG A 1 100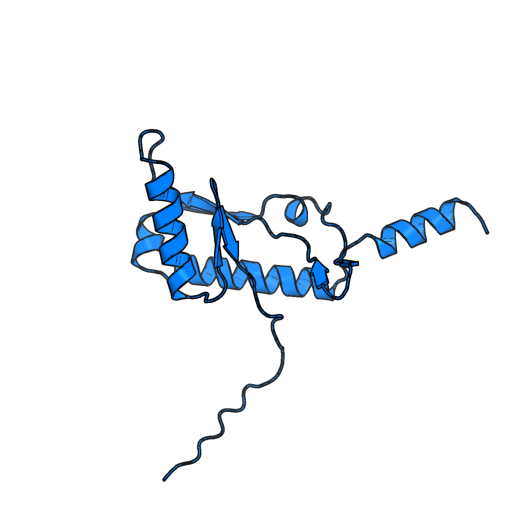 ? -2.900 3.040 -10.809 1.00 96.25 100 ARG A N 1
ATOM 778 C CA . ARG A 1 100 ? -3.929 3.775 -11.566 1.00 96.25 100 ARG A CA 1
ATOM 779 C C . ARG A 1 100 ? -4.733 2.892 -12.517 1.00 96.25 100 ARG A C 1
ATOM 781 O O . ARG A 1 100 ? -5.895 3.200 -12.771 1.00 96.25 100 ARG A O 1
ATOM 788 N N . ARG A 1 101 ? -4.151 1.799 -13.015 1.00 95.12 101 ARG A N 1
ATOM 789 C CA . ARG A 1 101 ? -4.840 0.846 -13.899 1.00 95.12 101 ARG A CA 1
ATOM 790 C C . ARG A 1 101 ? -5.941 0.037 -13.204 1.00 95.12 101 ARG A C 1
ATOM 792 O O . ARG A 1 101 ? -6.835 -0.445 -13.890 1.00 95.12 101 ARG A O 1
ATOM 799 N N . GLY A 1 102 ? -5.913 -0.082 -11.874 1.00 93.44 102 GLY A N 1
ATOM 800 C CA . GLY A 1 102 ? -6.932 -0.798 -11.090 1.00 93.44 102 GLY A CA 1
ATOM 801 C C . GLY A 1 102 ? -7.740 0.078 -10.133 1.00 93.44 102 GLY A C 1
ATOM 802 O O . GLY A 1 102 ? -8.793 -0.344 -9.656 1.00 93.44 102 GLY A O 1
ATOM 803 N N . TYR A 1 103 ? -7.270 1.294 -9.844 1.00 94.62 103 TYR A N 1
ATOM 804 C CA . TYR A 1 103 ? -7.823 2.137 -8.786 1.00 94.62 103 TYR A CA 1
ATOM 805 C C . TYR A 1 103 ? -8.081 3.571 -9.263 1.00 94.62 103 TYR A C 1
ATOM 807 O O . TYR A 1 103 ? -7.227 4.240 -9.852 1.00 94.62 103 TYR A O 1
ATOM 815 N N . SER A 1 104 ? -9.288 4.064 -8.975 1.00 90.81 104 SER A N 1
ATOM 816 C CA . SER A 1 104 ? -9.730 5.396 -9.390 1.00 90.81 104 SER A CA 1
ATOM 817 C C . SER A 1 104 ? -9.363 6.501 -8.395 1.00 90.81 104 SER A C 1
ATOM 819 O O . SER A 1 104 ? -9.010 7.597 -8.828 1.00 90.81 104 SER A O 1
ATOM 821 N N . ASP A 1 105 ? -9.445 6.212 -7.094 1.00 93.12 105 ASP A N 1
ATOM 822 C CA . ASP A 1 105 ? -9.180 7.156 -6.003 1.00 93.12 105 ASP A CA 1
ATOM 823 C C . ASP A 1 105 ? -7.776 6.920 -5.440 1.00 93.12 105 ASP A C 1
ATOM 825 O O . ASP A 1 105 ? -7.551 6.077 -4.561 1.00 93.12 105 ASP A O 1
ATOM 829 N N . ILE A 1 106 ? -6.811 7.609 -6.052 1.00 95.12 106 ILE A N 1
ATOM 830 C CA . ILE A 1 106 ? -5.391 7.463 -5.755 1.00 95.12 106 ILE A CA 1
ATOM 831 C C . ILE A 1 106 ? -4.738 8.830 -5.589 1.00 95.12 106 ILE A C 1
ATOM 833 O O . ILE A 1 106 ? -5.048 9.784 -6.305 1.00 95.12 106 ILE A O 1
ATOM 837 N N . ARG A 1 107 ? -3.779 8.919 -4.670 1.00 94.94 107 ARG A N 1
ATOM 838 C CA . ARG A 1 107 ? -3.022 10.138 -4.388 1.00 94.94 107 ARG A CA 1
ATOM 839 C C . ARG A 1 107 ? -1.535 9.850 -4.468 1.00 94.94 107 ARG A C 1
ATOM 841 O O . ARG A 1 107 ? -1.006 9.089 -3.659 1.00 94.94 107 ARG A O 1
ATOM 848 N N . ARG A 1 108 ? -0.839 10.510 -5.395 1.00 95.69 108 ARG A N 1
ATOM 849 C CA . ARG A 1 108 ? 0.627 10.491 -5.422 1.00 95.69 108 ARG A CA 1
ATOM 850 C C . ARG A 1 108 ? 1.171 11.219 -4.192 1.00 95.69 108 ARG A C 1
ATOM 852 O O . ARG A 1 108 ? 0.657 12.269 -3.809 1.00 95.69 108 ARG A O 1
ATOM 859 N N . GLN A 1 109 ? 2.186 10.650 -3.561 1.00 95.44 109 GLN A N 1
ATOM 860 C CA . GLN A 1 10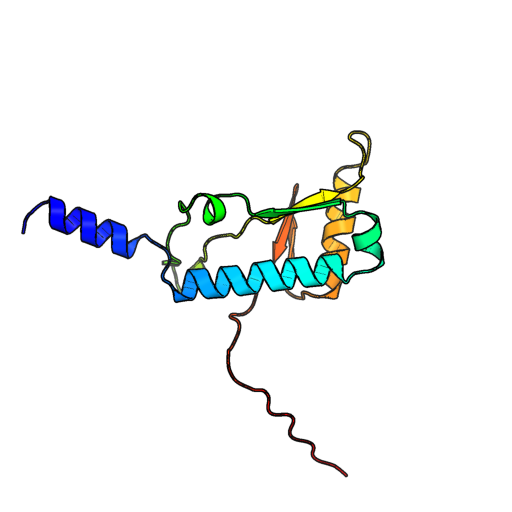9 ? 2.895 11.228 -2.422 1.00 95.44 109 GLN A CA 1
ATOM 861 C C . GLN A 1 109 ? 4.400 11.197 -2.716 1.00 95.44 109 GLN A C 1
ATOM 863 O O . GLN A 1 109 ? 4.831 10.578 -3.683 1.00 95.44 109 GLN A O 1
ATOM 868 N N . ALA A 1 110 ? 5.213 11.845 -1.879 1.00 93.62 110 ALA A N 1
ATOM 869 C CA . ALA A 1 110 ? 6.657 11.947 -2.118 1.00 93.62 110 ALA A CA 1
ATOM 870 C C . ALA A 1 110 ? 7.384 10.587 -2.163 1.00 93.62 110 ALA A C 1
ATOM 872 O O . ALA A 1 110 ? 8.401 10.463 -2.831 1.00 93.62 110 ALA A O 1
ATOM 873 N N . ARG A 1 111 ? 6.875 9.579 -1.441 1.00 94.62 111 ARG A N 1
ATOM 874 C CA . ARG A 1 111 ? 7.526 8.266 -1.263 1.00 94.62 111 ARG A CA 1
ATOM 875 C C . ARG A 1 111 ? 6.569 7.078 -1.389 1.00 94.62 111 ARG A C 1
ATOM 877 O O . ARG A 1 111 ? 6.881 5.978 -0.948 1.00 94.62 111 ARG A O 1
ATOM 884 N N . SER A 1 112 ? 5.362 7.324 -1.884 1.00 96.44 112 SER A N 1
ATOM 885 C CA . SER A 1 112 ? 4.259 6.368 -1.805 1.00 96.44 112 SER A CA 1
ATOM 886 C C . SER A 1 112 ? 3.114 6.775 -2.724 1.00 96.44 112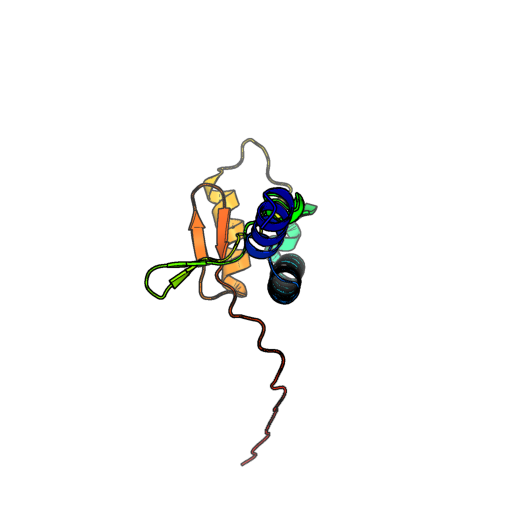 SER A C 1
ATOM 888 O O . SER A 1 112 ? 3.018 7.913 -3.190 1.00 96.44 112 SER A O 1
ATOM 890 N N . VAL A 1 113 ? 2.204 5.834 -2.950 1.00 97.38 113 VAL A N 1
ATOM 891 C CA . VAL A 1 113 ? 0.929 6.072 -3.621 1.00 97.38 113 VAL A CA 1
ATOM 892 C C . VAL A 1 113 ? -0.164 5.690 -2.636 1.00 97.38 113 VAL A C 1
ATOM 894 O O . VAL A 1 113 ? -0.285 4.533 -2.249 1.00 97.38 113 VAL A O 1
ATOM 897 N N . GLY A 1 114 ? -0.927 6.683 -2.185 1.00 95.25 114 GLY A N 1
ATOM 898 C CA . GLY A 1 114 ? -2.091 6.452 -1.340 1.00 95.25 114 GLY A CA 1
ATOM 899 C C . GLY A 1 114 ? -3.259 5.964 -2.186 1.00 95.25 114 GLY A C 1
ATOM 900 O O . GLY A 1 114 ? -3.483 6.494 -3.274 1.00 95.25 114 GLY A O 1
ATOM 901 N N . ILE A 1 115 ? -4.008 4.993 -1.675 1.00 93.19 115 ILE A N 1
ATOM 902 C CA . ILE A 1 115 ? -5.228 4.490 -2.307 1.00 93.19 115 ILE A CA 1
ATOM 903 C C . ILE A 1 115 ? -6.378 4.536 -1.313 1.00 93.19 115 ILE A C 1
ATOM 905 O O . ILE A 1 115 ? -6.204 4.210 -0.137 1.00 93.19 115 ILE A O 1
ATOM 909 N N . VAL A 1 116 ? -7.565 4.890 -1.790 1.00 88.94 116 VAL A N 1
ATOM 910 C CA . VAL A 1 116 ? -8.794 4.731 -1.015 1.00 88.94 116 VAL A CA 1
ATOM 911 C C . VAL A 1 116 ? -9.541 3.534 -1.577 1.00 88.94 116 VAL A C 1
ATOM 913 O O . VAL A 1 116 ? -9.998 3.534 -2.718 1.00 88.94 116 VAL A O 1
ATOM 916 N N . THR A 1 117 ? -9.660 2.483 -0.767 1.00 80.69 117 THR A N 1
ATOM 917 C CA . THR A 1 117 ? -10.465 1.322 -1.141 1.00 80.69 117 THR A CA 1
ATOM 918 C C . THR A 1 117 ? -11.898 1.506 -0.637 1.00 80.69 117 THR A C 1
ATOM 920 O O . THR A 1 117 ? -12.111 1.796 0.553 1.00 80.69 117 THR A O 1
ATOM 923 N N . PRO A 1 118 ? -12.916 1.340 -1.503 1.00 70.50 118 PRO A N 1
ATOM 924 C CA . PRO A 1 118 ? -14.280 1.213 -1.019 1.00 70.50 118 PRO A CA 1
ATOM 925 C C . PRO A 1 118 ? -14.339 0.008 -0.078 1.00 70.50 118 PRO A C 1
ATOM 927 O O . PRO A 1 118 ? -13.593 -0.961 -0.242 1.00 70.50 118 PRO A O 1
ATOM 930 N N . LEU A 1 119 ? -15.208 0.060 0.937 1.00 59.22 119 LEU A N 1
ATOM 931 C CA . LEU A 1 119 ? -15.446 -1.129 1.757 1.00 59.22 119 LEU A CA 1
ATOM 932 C C . LEU A 1 119 ? -15.813 -2.263 0.808 1.00 59.22 119 LEU A C 1
ATOM 934 O O . LEU A 1 119 ? -16.703 -2.087 -0.023 1.00 59.22 119 LEU A O 1
ATOM 938 N N . SER A 1 120 ? -15.129 -3.400 0.920 1.00 49.50 120 SER A N 1
ATOM 939 C CA . SER A 1 120 ? -15.522 -4.607 0.210 1.00 49.50 120 SER A CA 1
ATOM 940 C C . SER A 1 120 ? -16.954 -4.933 0.625 1.00 49.50 120 SER A C 1
ATOM 942 O O . SER A 1 120 ? -17.193 -5.496 1.695 1.00 49.50 120 SER A O 1
ATOM 944 N N . TYR A 1 121 ? -17.920 -4.523 -0.193 1.00 35.22 121 TYR A N 1
ATOM 945 C CA . TYR A 1 121 ? -19.315 -4.869 -0.014 1.00 35.22 121 TYR A CA 1
ATOM 946 C C . TYR A 1 121 ? -19.423 -6.355 -0.351 1.00 35.22 121 TYR A C 1
ATOM 948 O O . TYR A 1 121 ? -19.480 -6.749 -1.517 1.00 35.22 121 TYR A O 1
ATOM 956 N N . ARG A 1 122 ? -19.381 -7.218 0.670 1.00 40.62 122 ARG A N 1
ATOM 957 C CA . ARG A 1 122 ? -19.778 -8.620 0.514 1.00 40.62 122 ARG A CA 1
ATOM 958 C C . ARG A 1 122 ? -21.282 -8.649 0.248 1.00 40.62 122 ARG A C 1
ATOM 960 O O . ARG A 1 122 ? -22.067 -8.772 1.178 1.00 40.62 122 ARG A O 1
ATOM 967 N N . GLY A 1 123 ? -21.675 -8.540 -1.021 1.00 38.56 123 GLY A N 1
ATOM 968 C CA . GLY A 1 123 ? -23.043 -8.846 -1.431 1.00 38.56 123 GLY A CA 1
ATOM 969 C C . GLY A 1 123 ? -23.552 -8.122 -2.669 1.00 38.56 123 GLY A C 1
ATOM 970 O O . GLY A 1 123 ? -24.399 -7.259 -2.542 1.00 38.56 123 GLY A O 1
ATOM 971 N N . SER A 1 124 ? -23.120 -8.513 -3.868 1.00 35.53 124 SER A N 1
ATOM 972 C CA . SER A 1 124 ? -24.014 -8.617 -5.037 1.00 35.53 124 SER A CA 1
ATOM 973 C C . SER A 1 124 ? -23.228 -9.153 -6.233 1.00 35.53 124 SER A C 1
ATOM 975 O O . SER A 1 124 ? -22.735 -8.406 -7.073 1.00 35.53 124 SER A O 1
ATOM 977 N N . ARG A 1 125 ? -23.135 -10.482 -6.349 1.00 41.41 125 ARG A N 1
ATOM 978 C CA . ARG A 1 125 ? -23.152 -11.090 -7.681 1.00 41.41 125 ARG A CA 1
ATOM 979 C C . ARG A 1 125 ? -24.619 -11.146 -8.098 1.00 41.41 125 ARG A C 1
ATOM 981 O O . ARG A 1 125 ? -25.292 -12.140 -7.853 1.00 41.41 125 ARG A O 1
ATOM 988 N N . ARG A 1 126 ? -25.135 -10.070 -8.686 1.00 33.25 126 ARG A N 1
ATOM 989 C CA . ARG A 1 126 ? -26.317 -10.150 -9.547 1.00 33.25 126 ARG A CA 1
ATOM 990 C C . ARG A 1 126 ? -25.881 -9.765 -10.951 1.00 33.25 126 ARG A C 1
ATOM 992 O O . ARG A 1 126 ? -26.011 -8.623 -11.371 1.00 33.25 126 ARG A O 1
ATOM 999 N N . ALA A 1 127 ? -25.352 -10.753 -11.669 1.00 37.31 127 ALA A N 1
ATOM 1000 C CA . ALA A 1 127 ? -25.481 -10.762 -13.113 1.00 37.31 127 ALA A CA 1
ATOM 1001 C C . ALA A 1 127 ? -26.979 -10.920 -13.400 1.00 37.31 127 ALA A C 1
ATOM 1003 O O . ALA A 1 127 ? -27.534 -12.007 -13.268 1.00 37.31 127 ALA A O 1
ATOM 1004 N N . VAL A 1 128 ? -27.657 -9.814 -13.696 1.00 36.81 128 VAL A N 1
ATOM 1005 C CA . VAL A 1 128 ? -28.966 -9.862 -14.341 1.00 36.81 128 VAL A CA 1
ATOM 1006 C C . VAL A 1 128 ? -28.698 -9.613 -15.815 1.00 36.81 128 VAL A C 1
ATOM 1008 O O . VAL A 1 128 ? -28.515 -8.478 -16.243 1.00 36.81 128 VAL A O 1
ATOM 1011 N N . TRP A 1 129 ? -28.631 -10.700 -16.576 1.00 36.12 129 TRP A N 1
ATOM 1012 C CA . TRP A 1 129 ? -28.751 -10.653 -18.025 1.00 36.12 129 TRP A CA 1
ATOM 1013 C C . TRP A 1 129 ? -30.178 -10.194 -18.356 1.00 36.12 129 TRP A C 1
ATOM 1015 O O . TRP A 1 129 ? -31.148 -10.833 -17.948 1.00 36.12 129 TRP A O 1
ATOM 1025 N N . ARG A 1 130 ? -30.320 -9.065 -19.052 1.00 33.56 130 ARG A N 1
ATOM 1026 C CA . ARG A 1 130 ? -31.549 -8.711 -19.769 1.00 33.56 130 ARG A CA 1
ATOM 1027 C C . ARG A 1 130 ? -31.174 -8.545 -21.229 1.00 33.56 130 ARG A C 1
ATOM 1029 O O . ARG A 1 130 ? -30.582 -7.535 -21.600 1.00 33.56 130 ARG A O 1
ATOM 1036 N N . GLY A 1 131 ? -31.472 -9.578 -22.009 1.00 42.69 131 GLY A N 1
ATOM 1037 C CA . GLY A 1 131 ? -31.385 -9.531 -23.457 1.00 42.69 131 GLY A CA 1
ATOM 1038 C C . GLY A 1 131 ? -32.335 -8.494 -24.052 1.00 42.69 131 GLY A C 1
ATOM 1039 O O . GLY A 1 131 ? -33.358 -8.131 -23.460 1.00 42.69 131 GLY A O 1
ATOM 1040 N N . ARG A 1 132 ? -31.968 -8.046 -25.245 1.00 41.41 132 ARG A N 1
ATOM 1041 C CA . ARG A 1 132 ? -32.899 -7.719 -26.315 1.00 41.41 132 ARG A CA 1
ATOM 1042 C C . ARG A 1 132 ? -32.460 -8.493 -27.543 1.00 41.41 132 ARG A C 1
ATOM 1044 O O . ARG A 1 132 ? -31.228 -8.633 -27.701 1.00 41.41 132 ARG A O 1
#